Protein AF-A0A976HF95-F1 (afdb_monomer)

Sequence (86 aa):
MKNLAQIITELRDQRGITQEQLSVLSGINQAHISRIESGKNKPTMPTVFRLCKALEIDPIVLADILAEEFRTYIKHNFHSKISVNG

Mean predicted aligned error: 5.27 Å

Structure (mmCIF, N/CA/C/O backbone):
data_AF-A0A976HF95-F1
#
_entry.id   AF-A0A976HF95-F1
#
loop_
_atom_site.group_PDB
_atom_site.id
_atom_site.type_symbol
_atom_site.label_atom_id
_atom_site.label_alt_id
_atom_site.label_comp_id
_atom_site.label_asym_id
_atom_site.label_entity_id
_atom_site.label_seq_id
_atom_site.pdbx_PDB_ins_code
_atom_site.Cartn_x
_atom_site.Cartn_y
_atom_site.Cartn_z
_atom_site.occupancy
_atom_site.B_iso_or_equiv
_atom_site.auth_seq_id
_atom_site.auth_comp_id
_atom_site.auth_asym_id
_atom_site.auth_atom_id
_atom_site.pdbx_PDB_model_num
ATOM 1 N N . MET A 1 1 ? 10.606 10.931 -4.063 1.00 80.12 1 MET A N 1
ATOM 2 C CA . MET A 1 1 ? 10.155 9.755 -4.824 1.00 80.12 1 MET A CA 1
ATOM 3 C C . MET A 1 1 ? 9.080 9.085 -4.007 1.00 80.12 1 MET A C 1
ATOM 5 O O . MET A 1 1 ? 9.346 8.757 -2.852 1.00 80.12 1 MET A O 1
ATOM 9 N N . LYS A 1 2 ? 7.889 8.938 -4.578 1.00 85.31 2 LYS A N 1
ATOM 10 C CA . LYS A 1 2 ? 6.819 8.172 -3.951 1.00 85.31 2 LYS A CA 1
ATOM 11 C C . LYS A 1 2 ? 7.130 6.684 -4.049 1.00 85.31 2 LYS A C 1
ATOM 13 O O . LYS A 1 2 ? 7.590 6.202 -5.080 1.00 85.31 2 LYS A O 1
ATOM 18 N N . ASN A 1 3 ? 6.900 5.959 -2.965 1.00 91.69 3 ASN A N 1
ATOM 19 C CA . ASN A 1 3 ? 6.991 4.503 -2.953 1.00 91.69 3 ASN A CA 1
ATOM 20 C C . ASN A 1 3 ? 5.592 3.867 -3.045 1.00 91.69 3 ASN A C 1
ATOM 22 O O . ASN A 1 3 ? 4.572 4.550 -2.960 1.00 91.69 3 ASN A O 1
ATOM 26 N N . LEU A 1 4 ? 5.547 2.539 -3.186 1.00 95.00 4 LEU A N 1
ATOM 27 C CA . LEU A 1 4 ? 4.293 1.786 -3.293 1.00 95.00 4 LEU A CA 1
ATOM 28 C C . LEU A 1 4 ? 3.321 2.065 -2.133 1.00 95.00 4 LEU A C 1
ATOM 30 O O . LEU A 1 4 ? 2.122 2.158 -2.367 1.00 95.00 4 LEU A O 1
ATOM 34 N N . ALA A 1 5 ? 3.823 2.225 -0.905 1.00 97.12 5 ALA A N 1
ATOM 35 C CA . ALA A 1 5 ? 2.984 2.514 0.256 1.00 97.12 5 ALA A CA 1
ATOM 36 C C . ALA A 1 5 ? 2.264 3.859 0.104 1.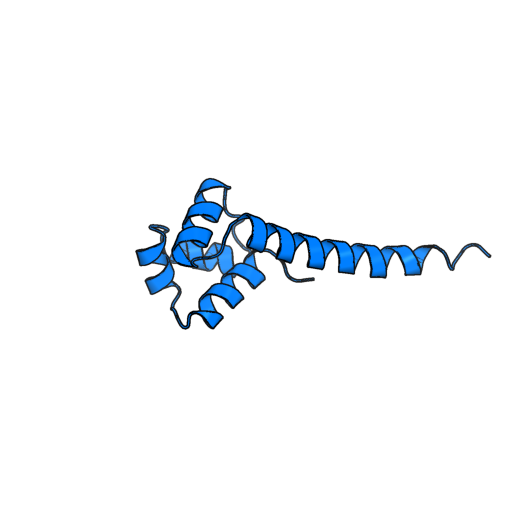00 97.12 5 ALA A C 1
ATOM 38 O O . ALA A 1 5 ? 1.053 3.928 0.274 1.00 97.12 5 ALA A O 1
ATOM 39 N N . GLN A 1 6 ? 2.995 4.904 -0.294 1.00 96.69 6 GLN A N 1
ATOM 40 C CA . GLN A 1 6 ? 2.431 6.236 -0.522 1.00 96.69 6 GLN A CA 1
ATOM 41 C C . GLN A 1 6 ? 1.409 6.235 -1.662 1.00 96.69 6 GLN A C 1
ATOM 43 O O . GLN A 1 6 ? 0.351 6.836 -1.521 1.00 96.69 6 GLN A O 1
ATOM 48 N N . ILE A 1 7 ? 1.687 5.514 -2.752 1.00 96.50 7 ILE A N 1
ATOM 49 C CA . ILE A 1 7 ? 0.761 5.409 -3.889 1.00 96.50 7 ILE A CA 1
ATOM 50 C C . ILE A 1 7 ? -0.533 4.692 -3.480 1.00 96.50 7 ILE A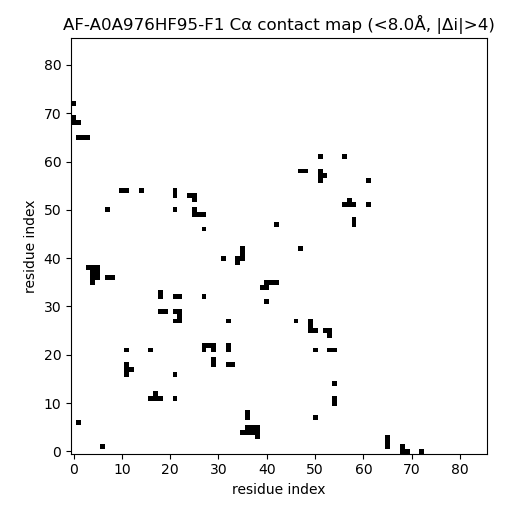 C 1
ATOM 52 O O . ILE A 1 7 ? -1.616 5.159 -3.813 1.00 96.50 7 ILE A O 1
ATOM 56 N N . ILE A 1 8 ? -0.447 3.592 -2.722 1.00 98.00 8 ILE A N 1
ATOM 57 C CA . ILE A 1 8 ? -1.635 2.883 -2.213 1.00 98.00 8 ILE A CA 1
ATOM 58 C C . ILE A 1 8 ? -2.472 3.803 -1.317 1.00 98.00 8 ILE A C 1
ATOM 60 O O . ILE A 1 8 ? -3.689 3.862 -1.489 1.00 98.00 8 ILE A O 1
ATOM 64 N N . THR A 1 9 ? -1.833 4.535 -0.400 1.00 98.38 9 THR A N 1
ATOM 65 C CA . THR A 1 9 ? -2.514 5.492 0.484 1.00 98.38 9 THR A CA 1
ATOM 66 C C . THR A 1 9 ? -3.232 6.575 -0.320 1.00 98.38 9 THR A C 1
ATOM 68 O O . THR A 1 9 ? -4.411 6.821 -0.088 1.00 98.38 9 THR A O 1
ATOM 71 N N . GLU A 1 10 ? -2.565 7.170 -1.311 1.00 97.69 10 GLU A N 1
ATOM 72 C CA . GLU A 1 10 ? -3.157 8.209 -2.161 1.00 97.69 10 GLU A CA 1
ATOM 73 C C . GLU A 1 10 ? -4.340 7.685 -2.981 1.00 97.69 10 GLU A C 1
ATOM 75 O O . GLU A 1 10 ? -5.375 8.341 -3.037 1.00 97.69 10 GLU A O 1
ATOM 80 N N . LEU A 1 11 ? -4.230 6.493 -3.575 1.00 97.75 11 LEU A N 1
ATOM 81 C CA . LEU A 1 11 ? -5.336 5.871 -4.312 1.00 97.75 11 LEU A CA 1
ATOM 82 C C . LEU A 1 11 ? -6.528 5.563 -3.396 1.00 97.75 11 LEU A C 1
ATOM 84 O O . LEU A 1 11 ? -7.682 5.723 -3.802 1.00 97.75 11 LEU A O 1
ATOM 88 N N . ARG A 1 12 ? -6.264 5.145 -2.151 1.00 98.62 12 ARG A N 1
ATOM 89 C CA . ARG A 1 12 ? -7.304 4.935 -1.137 1.00 98.62 12 ARG A CA 1
ATOM 90 C C . ARG A 1 12 ? -7.992 6.255 -0.777 1.00 98.62 12 ARG A C 1
ATOM 92 O O . ARG A 1 12 ? -9.221 6.310 -0.755 1.00 98.62 12 ARG A O 1
ATOM 99 N N . ASP A 1 13 ? -7.218 7.307 -0.525 1.00 98.50 13 ASP A N 1
ATOM 100 C CA . ASP A 1 13 ? -7.738 8.628 -0.160 1.00 98.50 13 ASP A CA 1
ATOM 101 C C . ASP A 1 13 ? -8.517 9.273 -1.319 1.00 98.50 13 ASP A C 1
ATOM 103 O O . ASP A 1 13 ? -9.584 9.840 -1.096 1.00 98.50 13 ASP A O 1
ATOM 107 N N . GLN A 1 14 ? -8.062 9.115 -2.567 1.00 97.75 14 GLN A N 1
ATOM 108 C CA . GLN A 1 14 ? -8.771 9.576 -3.771 1.00 97.75 14 GLN A CA 1
ATOM 109 C C . GLN A 1 14 ? -10.132 8.899 -3.956 1.00 97.75 14 GLN A C 1
ATOM 111 O O . GLN A 1 14 ? -11.065 9.514 -4.468 1.00 97.75 14 GLN A O 1
ATOM 116 N N . ARG A 1 15 ? -10.267 7.647 -3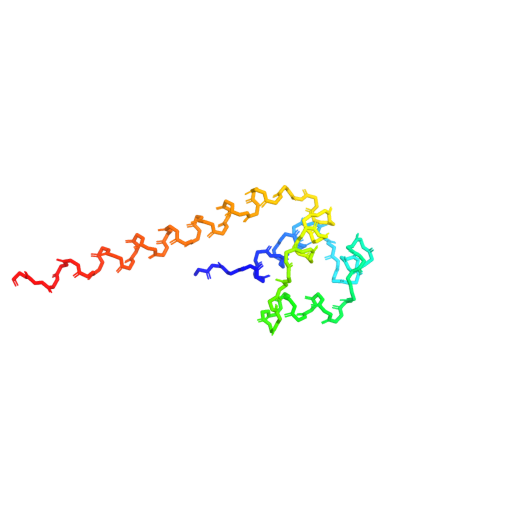.510 1.00 97.25 15 ARG A N 1
ATOM 117 C CA . ARG A 1 15 ? -11.556 6.947 -3.455 1.00 97.25 15 ARG A CA 1
ATOM 118 C C . ARG A 1 15 ? -12.438 7.357 -2.286 1.00 97.25 15 ARG A C 1
ATOM 120 O O . ARG A 1 15 ? -13.586 6.928 -2.230 1.00 97.25 15 ARG A O 1
ATOM 127 N N . GLY A 1 16 ? -11.911 8.126 -1.337 1.00 98.19 16 GLY A N 1
ATOM 128 C CA . GLY A 1 16 ? -12.639 8.533 -0.141 1.00 98.19 16 GLY A CA 1
ATOM 129 C C . GLY A 1 16 ? -12.991 7.371 0.790 1.00 98.19 16 GLY A C 1
ATOM 130 O O . GLY A 1 16 ? -13.982 7.466 1.511 1.00 98.19 16 GLY A O 1
ATOM 131 N N . ILE A 1 17 ? -12.217 6.276 0.777 1.00 98.56 17 ILE A N 1
ATOM 132 C CA . ILE A 1 17 ? -12.477 5.107 1.630 1.00 98.56 17 ILE A CA 1
ATOM 133 C C . ILE A 1 17 ? -11.488 5.009 2.796 1.00 98.56 17 ILE A C 1
ATOM 135 O O . ILE A 1 17 ? -10.315 5.363 2.682 1.00 98.56 17 ILE A O 1
ATOM 139 N N . THR A 1 18 ? -11.936 4.480 3.931 1.00 98.75 18 THR A N 1
ATOM 140 C CA . THR A 1 18 ? -11.090 4.222 5.105 1.00 98.75 18 THR A CA 1
ATOM 141 C C . THR A 1 18 ? -10.236 2.961 4.921 1.00 98.75 18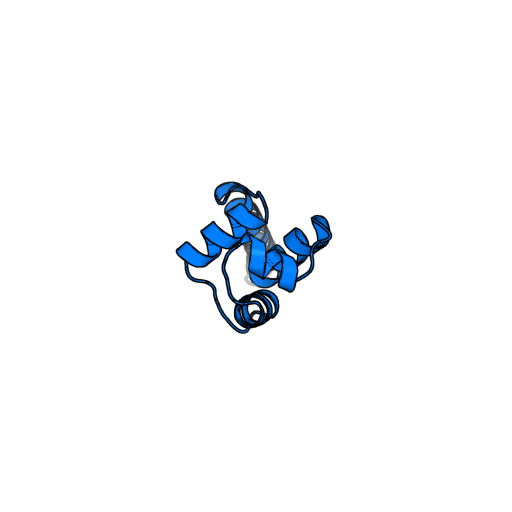 THR A C 1
ATOM 143 O O . THR A 1 18 ? -10.508 2.114 4.067 1.00 98.75 18 THR A O 1
ATOM 146 N N . GLN A 1 19 ? -9.210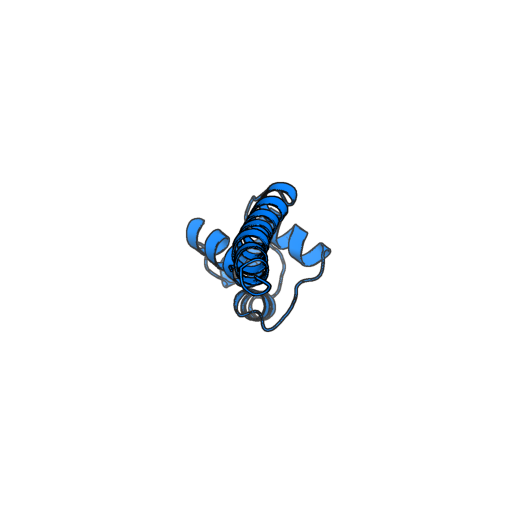 2.778 5.761 1.00 98.75 19 GLN A N 1
ATOM 147 C CA . GLN A 1 19 ? -8.437 1.525 5.797 1.00 98.75 19 GLN A CA 1
ATOM 148 C C . GLN A 1 19 ? -9.311 0.306 6.138 1.00 98.75 19 GLN A C 1
ATOM 150 O O . GLN A 1 19 ? -9.047 -0.799 5.667 1.00 98.75 19 GLN A O 1
ATOM 155 N N . GLU A 1 20 ? -10.356 0.495 6.947 1.00 98.75 20 GLU A N 1
ATOM 156 C CA . GLU A 1 20 ? -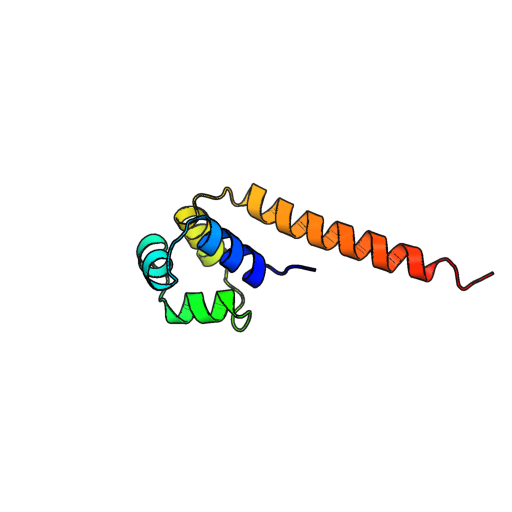11.328 -0.553 7.272 1.00 98.75 20 GLU A CA 1
ATOM 157 C C . GLU A 1 20 ? -12.182 -0.921 6.052 1.00 98.75 20 GLU A C 1
ATOM 159 O O . GLU A 1 20 ? -12.342 -2.098 5.738 1.00 98.75 20 GLU A O 1
ATOM 164 N N . GLN A 1 21 ? -12.653 0.066 5.292 1.00 98.81 21 GLN A N 1
ATOM 165 C CA . GLN A 1 21 ? -13.378 -0.191 4.046 1.00 98.81 21 GLN A CA 1
ATOM 166 C C . GLN A 1 21 ? -12.483 -0.883 3.010 1.00 98.81 21 GLN A C 1
ATOM 168 O O . GLN A 1 21 ? -12.898 -1.867 2.397 1.00 98.81 21 GLN A O 1
ATOM 173 N N . LEU A 1 22 ? -11.223 -0.454 2.871 1.00 98.75 22 LEU A N 1
ATOM 174 C CA . LEU A 1 22 ? -10.252 -1.138 2.014 1.00 98.75 22 LEU A CA 1
ATOM 175 C C . LEU A 1 22 ? -9.996 -2.582 2.481 1.00 98.75 22 LEU A C 1
ATOM 177 O O . LEU A 1 22 ? -9.855 -3.480 1.649 1.00 98.75 22 LEU A O 1
ATOM 181 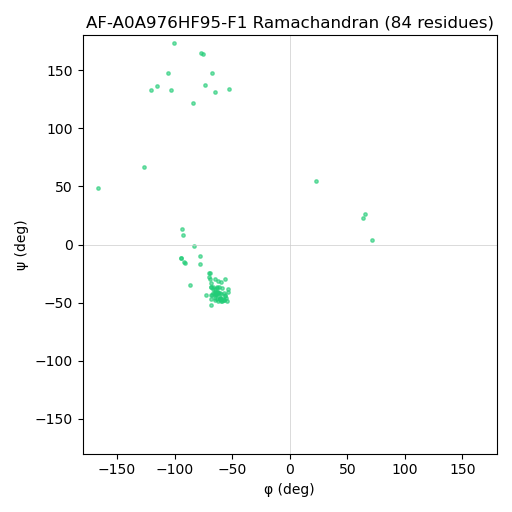N N . SER A 1 23 ? -9.983 -2.832 3.794 1.00 98.81 23 SER A N 1
ATOM 182 C CA . SER A 1 23 ? -9.871 -4.177 4.379 1.00 98.81 23 SER A CA 1
ATOM 183 C C . SER A 1 23 ? -11.011 -5.078 3.928 1.00 98.81 23 SER A C 1
ATOM 185 O O . SER A 1 23 ? -10.768 -6.190 3.458 1.00 98.81 23 SER A O 1
ATOM 187 N N . VAL A 1 24 ? -12.247 -4.586 4.016 1.00 98.69 24 VAL A N 1
ATOM 188 C CA . VAL A 1 24 ? -13.438 -5.323 3.578 1.00 98.69 24 VAL A CA 1
ATOM 189 C C . VAL A 1 24 ? -13.385 -5.609 2.074 1.00 98.69 24 VAL A C 1
ATOM 191 O O . VAL A 1 24 ? -13.545 -6.756 1.666 1.00 98.69 24 VAL A O 1
ATOM 194 N N . LEU A 1 25 ? -13.095 -4.597 1.252 1.00 98.69 25 LEU A N 1
ATOM 195 C CA . LEU A 1 25 ? -13.087 -4.722 -0.212 1.00 98.69 25 LEU A CA 1
ATOM 196 C C . LEU A 1 25 ? -11.977 -5.645 -0.736 1.00 98.69 25 LEU A C 1
ATOM 198 O O . LEU A 1 25 ? -12.170 -6.364 -1.717 1.00 98.69 25 LEU A O 1
ATOM 202 N N . SER A 1 26 ? -10.805 -5.629 -0.097 1.00 98.44 26 SER A N 1
ATOM 203 C CA . SER A 1 26 ? -9.639 -6.414 -0.529 1.00 98.44 26 SER A CA 1
ATOM 204 C C . SER A 1 26 ? -9.543 -7.797 0.123 1.00 98.44 26 SER A C 1
ATOM 206 O O . SER A 1 26 ? -8.752 -8.636 -0.323 1.00 98.44 26 SER A O 1
ATOM 208 N N . GLY A 1 27 ? -10.301 -8.043 1.197 1.00 98.56 27 GLY A N 1
ATOM 209 C CA . GLY A 1 27 ? -10.150 -9.232 2.037 1.00 98.56 27 GLY A CA 1
ATOM 210 C C . GLY A 1 27 ? -8.790 -9.303 2.746 1.00 98.56 27 GLY A C 1
ATOM 211 O O . GLY A 1 27 ? -8.317 -10.392 3.080 1.00 98.56 27 GLY A O 1
ATOM 212 N N . ILE A 1 28 ? -8.112 -8.166 2.925 1.00 98.56 28 ILE A N 1
ATOM 213 C CA . ILE A 1 28 ? -6.838 -8.055 3.642 1.00 98.56 28 ILE A CA 1
ATOM 214 C C . ILE A 1 28 ? -7.127 -7.461 5.011 1.00 98.56 28 ILE A C 1
ATOM 216 O O . ILE A 1 28 ? -7.787 -6.442 5.102 1.00 98.56 28 ILE A O 1
ATOM 220 N N . ASN A 1 29 ? -6.582 -8.051 6.074 1.00 98.38 29 ASN A N 1
ATOM 221 C CA . ASN A 1 29 ? -6.734 -7.520 7.428 1.00 98.38 29 ASN A CA 1
ATOM 222 C C . ASN A 1 29 ? -6.333 -6.027 7.522 1.00 98.38 29 ASN A C 1
ATOM 224 O O . ASN A 1 29 ? -5.257 -5.643 7.058 1.00 98.38 29 ASN A O 1
ATOM 228 N N . GLN A 1 30 ? -7.154 -5.208 8.187 1.00 98.44 30 GLN A N 1
ATOM 229 C CA . GLN A 1 30 ? -6.934 -3.764 8.349 1.00 98.44 30 GLN A CA 1
ATOM 230 C C . GLN A 1 30 ? -5.553 -3.416 8.934 1.00 98.44 30 GLN A C 1
ATOM 232 O O . GLN A 1 30 ? -4.881 -2.524 8.417 1.00 98.44 30 GLN A O 1
ATOM 237 N N . ALA A 1 31 ? -5.058 -4.158 9.931 1.00 98.44 31 ALA A N 1
ATOM 238 C CA . ALA A 1 31 ? -3.730 -3.918 10.502 1.00 98.44 31 ALA A CA 1
ATOM 239 C C . ALA A 1 31 ? -2.605 -4.284 9.518 1.00 98.44 31 ALA A C 1
ATOM 241 O O . ALA A 1 31 ? -1.491 -3.759 9.599 1.00 98.44 31 ALA A O 1
ATOM 242 N N . HIS A 1 32 ? -2.866 -5.187 8.569 1.00 98.50 32 HIS A N 1
ATOM 243 C CA . HIS A 1 32 ? -1.950 -5.441 7.462 1.00 98.50 32 HIS A CA 1
ATOM 244 C C . HIS A 1 32 ? -1.963 -4.283 6.455 1.00 98.50 32 HIS A C 1
ATOM 246 O O . HIS A 1 32 ? -0.885 -3.825 6.086 1.00 98.50 32 HIS A O 1
ATOM 252 N N . ILE A 1 33 ? -3.134 -3.749 6.091 1.00 98.62 33 ILE A N 1
ATOM 253 C CA . ILE A 1 33 ? -3.247 -2.537 5.257 1.00 98.62 33 ILE A CA 1
ATOM 254 C C . ILE A 1 33 ? -2.514 -1.362 5.902 1.00 98.62 33 ILE A C 1
ATOM 256 O O . ILE A 1 33 ? -1.673 -0.750 5.257 1.00 98.62 33 ILE A O 1
ATOM 260 N N . SER A 1 34 ? -2.733 -1.110 7.192 1.00 98.62 34 SER A N 1
ATOM 261 C CA . SER A 1 34 ? -2.041 -0.048 7.930 1.00 98.62 34 SER A CA 1
ATOM 262 C C . SER A 1 34 ? -0.511 -0.201 7.878 1.00 98.62 34 SER A C 1
ATOM 264 O O . SER A 1 34 ? 0.224 0.765 7.651 1.00 98.62 34 SER A O 1
ATOM 266 N N . ARG A 1 35 ? 0.010 -1.431 8.013 1.00 98.56 35 ARG A N 1
ATOM 267 C CA . ARG A 1 35 ? 1.450 -1.709 7.856 1.00 98.56 35 ARG A CA 1
ATOM 268 C C . ARG A 1 35 ? 1.947 -1.532 6.420 1.00 98.56 35 ARG A C 1
ATOM 270 O O . ARG A 1 35 ? 3.095 -1.133 6.248 1.00 98.56 35 ARG A O 1
ATOM 277 N N . ILE A 1 36 ? 1.119 -1.820 5.418 1.00 98.50 36 ILE A N 1
ATOM 278 C CA . ILE A 1 36 ? 1.443 -1.581 4.005 1.00 98.50 36 ILE A CA 1
ATOM 279 C C . ILE A 1 36 ? 1.508 -0.077 3.734 1.00 98.50 36 ILE A C 1
ATOM 281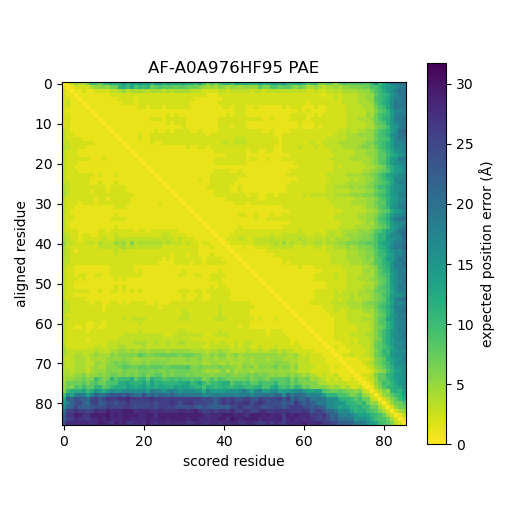 O O . ILE A 1 36 ? 2.534 0.392 3.260 1.00 98.50 36 ILE A O 1
ATOM 285 N N . GLU A 1 37 ? 0.476 0.684 4.103 1.00 98.25 37 GLU A N 1
ATOM 286 C CA . GLU A 1 37 ? 0.379 2.136 3.876 1.00 98.25 37 GLU A CA 1
ATOM 287 C C . GLU A 1 37 ? 1.440 2.939 4.643 1.00 98.25 37 GLU A C 1
ATOM 289 O O . GLU A 1 37 ? 1.910 3.971 4.170 1.00 98.25 37 GLU A O 1
ATOM 294 N N . SER A 1 38 ? 1.887 2.441 5.800 1.00 97.75 38 SER A N 1
ATOM 295 C CA . SER A 1 38 ? 3.016 3.022 6.548 1.00 97.75 38 SER A CA 1
ATOM 296 C C . SER A 1 38 ? 4.396 2.568 6.055 1.00 97.75 38 SER A C 1
ATOM 298 O O . SER A 1 38 ? 5.411 2.973 6.621 1.00 97.75 38 SER A O 1
ATOM 300 N N . GLY A 1 39 ? 4.465 1.696 5.044 1.00 96.50 39 GLY A N 1
ATOM 301 C CA . GLY A 1 39 ? 5.715 1.152 4.505 1.00 96.50 39 GLY A CA 1
ATOM 302 C C . GLY A 1 39 ? 6.430 0.144 5.413 1.00 96.50 39 GLY A C 1
ATOM 303 O O . GLY A 1 39 ? 7.507 -0.335 5.061 1.00 96.50 39 GLY A O 1
ATOM 304 N N . LYS A 1 40 ? 5.840 -0.215 6.561 1.00 96.56 40 LYS A N 1
ATOM 305 C CA . LYS A 1 40 ? 6.388 -1.201 7.509 1.00 96.56 40 LYS A CA 1
ATOM 306 C C . LYS A 1 40 ? 6.356 -2.625 6.958 1.00 96.56 40 LYS A C 1
ATOM 308 O O . LYS A 1 40 ? 7.214 -3.428 7.308 1.00 96.56 40 LYS A O 1
ATOM 313 N N . ASN A 1 41 ? 5.389 -2.930 6.096 1.00 96.81 41 ASN A N 1
ATOM 314 C CA . ASN A 1 41 ? 5.296 -4.203 5.390 1.00 96.81 41 ASN A CA 1
ATOM 315 C C . ASN A 1 41 ? 5.323 -3.982 3.879 1.00 96.81 41 ASN A C 1
ATOM 317 O O . ASN A 1 41 ? 4.553 -3.188 3.344 1.00 96.81 41 ASN A O 1
ATOM 321 N N . LYS A 1 42 ? 6.141 -4.771 3.177 1.00 94.81 42 LYS A N 1
ATOM 322 C CA . LYS A 1 42 ? 6.062 -4.883 1.718 1.00 94.81 42 LYS A CA 1
ATOM 323 C C . LYS A 1 42 ? 4.991 -5.920 1.351 1.00 94.81 42 LYS A C 1
ATOM 325 O O . LYS A 1 42 ? 5.108 -7.063 1.797 1.00 94.81 42 LYS A O 1
ATOM 330 N N . PRO A 1 43 ? 3.953 -5.562 0.574 1.00 96.62 43 PRO A N 1
ATOM 331 C CA . PRO A 1 43 ? 2.948 -6.526 0.142 1.00 96.62 43 PRO A CA 1
ATOM 332 C C . PRO A 1 43 ? 3.553 -7.545 -0.835 1.00 96.62 43 PRO A C 1
ATOM 334 O O . PRO A 1 43 ? 4.440 -7.225 -1.623 1.00 96.62 43 PRO A O 1
ATOM 337 N N . THR A 1 44 ? 3.048 -8.778 -0.804 1.00 97.81 44 THR A N 1
ATOM 338 C CA . THR A 1 44 ? 3.330 -9.784 -1.840 1.00 97.81 44 THR A CA 1
ATOM 339 C C . THR A 1 44 ? 2.539 -9.473 -3.113 1.00 97.81 44 THR A C 1
ATOM 341 O O . THR A 1 44 ? 1.551 -8.740 -3.065 1.00 97.81 44 THR A O 1
ATOM 344 N N . MET A 1 45 ? 2.904 -10.075 -4.249 1.00 97.38 45 MET A N 1
ATOM 345 C CA . MET A 1 45 ? 2.166 -9.868 -5.506 1.00 97.38 45 MET A CA 1
ATOM 346 C C . MET A 1 45 ? 0.664 -10.202 -5.413 1.00 97.38 45 MET A C 1
ATOM 348 O O . MET A 1 45 ? -0.142 -9.383 -5.850 1.00 97.38 45 MET A O 1
ATOM 352 N N . PRO A 1 46 ? 0.230 -11.314 -4.780 1.00 98.31 46 PRO A N 1
ATOM 353 C CA . PRO A 1 46 ? -1.197 -11.554 -4.558 1.00 98.31 46 PRO A CA 1
ATOM 354 C C . PRO A 1 46 ? -1.888 -10.450 -3.747 1.00 98.31 46 PRO A C 1
ATOM 356 O O . PRO A 1 46 ? -3.030 -10.102 -4.033 1.00 98.31 46 PRO A O 1
ATOM 359 N N . THR A 1 47 ? -1.207 -9.886 -2.746 1.00 98.31 47 THR A N 1
ATOM 360 C CA . THR A 1 47 ? -1.724 -8.761 -1.954 1.00 98.31 47 THR A CA 1
ATOM 361 C C . THR A 1 47 ? -1.845 -7.503 -2.809 1.00 98.31 47 THR A C 1
ATOM 363 O O . THR A 1 47 ? -2.868 -6.831 -2.734 1.00 98.31 47 THR A O 1
ATOM 366 N N . VAL A 1 48 ? -0.859 -7.221 -3.668 1.00 98.31 48 VAL A N 1
ATOM 367 C CA . VAL A 1 48 ? -0.927 -6.111 -4.630 1.00 98.31 48 VAL A CA 1
ATOM 368 C C . VAL A 1 48 ? -2.149 -6.260 -5.534 1.00 98.31 48 VAL A C 1
ATOM 370 O O . VAL A 1 48 ? -2.932 -5.326 -5.624 1.00 98.31 48 VAL A O 1
ATOM 373 N N . PHE A 1 49 ? -2.399 -7.436 -6.117 1.00 98.50 49 PHE A N 1
ATOM 374 C CA . PHE A 1 49 ? -3.571 -7.627 -6.981 1.00 98.50 49 PHE A CA 1
ATOM 375 C C . PHE A 1 49 ? -4.909 -7.461 -6.250 1.00 98.50 49 PHE A C 1
ATOM 377 O O . PHE A 1 49 ? -5.848 -6.899 -6.812 1.00 98.50 49 PHE A O 1
ATOM 384 N N . ARG A 1 50 ? -5.008 -7.902 -4.989 1.00 98.62 50 ARG A N 1
ATOM 385 C CA . ARG A 1 50 ? -6.208 -7.660 -4.168 1.00 98.62 50 ARG A CA 1
ATOM 386 C C . ARG A 1 50 ? -6.419 -6.175 -3.890 1.00 98.62 50 ARG A C 1
ATOM 388 O O . ARG A 1 50 ? -7.553 -5.710 -3.955 1.00 98.62 50 ARG A O 1
ATOM 395 N N . LEU A 1 51 ? -5.342 -5.442 -3.606 1.00 98.62 51 LEU A N 1
ATOM 396 C CA . LEU A 1 51 ? -5.392 -3.993 -3.425 1.00 98.62 51 LEU A CA 1
ATOM 397 C C . LEU A 1 51 ? -5.785 -3.295 -4.726 1.00 98.62 51 LEU A C 1
ATOM 399 O O . LEU A 1 51 ? -6.697 -2.483 -4.693 1.00 98.62 51 LEU A O 1
ATOM 403 N N . CYS A 1 52 ? -5.192 -3.661 -5.866 1.00 98.50 52 CYS A N 1
ATOM 404 C CA . CYS A 1 52 ? -5.562 -3.124 -7.175 1.00 98.50 52 CYS A CA 1
ATOM 405 C C . CYS A 1 52 ? -7.050 -3.322 -7.473 1.00 98.50 52 CYS A C 1
ATOM 407 O O . CYS A 1 52 ? -7.731 -2.382 -7.866 1.00 98.50 52 CYS A O 1
ATOM 409 N N . LYS A 1 53 ? -7.580 -4.525 -7.214 1.00 98.44 53 LYS A N 1
ATOM 410 C CA . LYS A 1 53 ? -9.007 -4.816 -7.379 1.00 98.44 53 LYS A CA 1
ATOM 411 C C . LYS A 1 53 ? -9.882 -3.938 -6.478 1.00 98.44 53 LYS A C 1
ATOM 413 O O . LYS A 1 53 ? -10.866 -3.385 -6.952 1.00 98.44 53 LYS A O 1
ATOM 418 N N . ALA A 1 54 ? -9.540 -3.808 -5.196 1.00 98.44 54 ALA A N 1
ATOM 419 C CA . ALA A 1 54 ? -10.304 -2.999 -4.240 1.00 98.44 54 ALA A CA 1
ATOM 420 C C . ALA A 1 54 ? -10.189 -1.485 -4.496 1.00 98.44 54 ALA A C 1
ATOM 422 O O . ALA A 1 54 ? -11.103 -0.723 -4.188 1.00 98.44 54 ALA A O 1
ATOM 423 N N . LEU A 1 55 ? -9.070 -1.057 -5.077 1.00 98.38 55 LEU A N 1
ATOM 424 C CA . LEU A 1 55 ? -8.794 0.311 -5.502 1.00 98.38 55 LEU A CA 1
ATOM 425 C C . LEU A 1 55 ? -9.150 0.548 -6.982 1.00 98.38 55 LEU A C 1
ATOM 427 O O . LEU A 1 55 ? -8.753 1.579 -7.519 1.00 98.38 55 LEU A O 1
ATOM 431 N N . GLU A 1 56 ? -9.900 -0.375 -7.610 1.00 97.81 56 GLU A N 1
ATOM 432 C CA . GLU A 1 56 ? -10.217 -0.472 -9.052 1.00 97.81 56 GLU A CA 1
ATOM 433 C C . GLU A 1 56 ? -9.204 0.258 -9.943 1.00 97.81 56 GLU A C 1
ATOM 435 O O . GLU A 1 56 ? -9.531 1.129 -10.748 1.00 97.81 56 GLU A O 1
ATOM 440 N N . ILE A 1 57 ? -7.941 -0.107 -9.758 1.00 97.94 57 ILE A N 1
ATOM 441 C CA . ILE A 1 57 ? -6.830 0.348 -10.576 1.00 97.94 57 ILE A CA 1
ATOM 442 C C . ILE A 1 57 ? -6.267 -0.863 -11.300 1.00 97.94 57 ILE A C 1
ATOM 444 O O . ILE A 1 57 ? -6.087 -1.934 -10.713 1.00 97.94 57 ILE A O 1
ATOM 448 N N . ASP A 1 58 ? -5.978 -0.698 -12.585 1.00 98.06 58 ASP A N 1
ATOM 449 C CA . ASP A 1 58 ? -5.283 -1.732 -13.334 1.00 98.06 58 ASP A CA 1
ATOM 450 C C . ASP A 1 58 ? -3.852 -1.907 -12.769 1.00 98.06 58 ASP A C 1
ATOM 452 O O . ASP A 1 58 ? -3.142 -0.915 -12.568 1.00 98.06 58 ASP A O 1
ATOM 456 N N . PRO A 1 59 ? -3.390 -3.139 -12.485 1.00 97.06 59 PRO A N 1
ATOM 457 C CA . PRO A 1 59 ? -2.033 -3.375 -11.993 1.00 97.06 59 PRO A CA 1
ATOM 458 C C . PRO A 1 59 ? -0.920 -2.823 -12.895 1.00 97.06 59 PRO A C 1
ATOM 460 O O . PRO A 1 59 ? 0.135 -2.452 -12.381 1.00 97.06 59 PRO A O 1
ATOM 463 N N . ILE A 1 60 ? -1.141 -2.754 -14.210 1.00 97.69 60 ILE A N 1
ATOM 464 C CA . ILE A 1 60 ? -0.214 -2.147 -15.171 1.00 97.69 60 ILE A CA 1
ATOM 465 C C . ILE A 1 60 ? -0.144 -0.638 -14.952 1.00 97.69 60 ILE A C 1
ATOM 467 O O . ILE A 1 60 ? 0.951 -0.094 -14.857 1.00 97.69 60 ILE A O 1
ATOM 471 N N . VAL A 1 61 ? -1.284 0.025 -14.740 1.00 97.38 61 VAL A N 1
ATOM 472 C CA . VAL A 1 61 ? -1.312 1.462 -14.421 1.00 97.38 61 VAL A CA 1
ATOM 473 C C . VAL A 1 61 ? -0.583 1.741 -13.103 1.00 97.38 61 VAL A C 1
ATOM 475 O O . VAL A 1 61 ? 0.208 2.679 -13.021 1.00 97.38 61 VAL A O 1
ATOM 478 N N . LEU A 1 62 ? -0.772 0.906 -12.074 1.00 96.31 62 LEU A N 1
ATOM 479 C CA . LEU A 1 62 ? -0.007 1.024 -10.825 1.00 96.31 62 LEU A CA 1
ATOM 480 C C . LEU A 1 62 ? 1.508 0.885 -11.064 1.00 96.31 62 LEU A C 1
ATOM 482 O O . LEU A 1 62 ? 2.303 1.629 -10.480 1.00 96.31 62 LEU A O 1
ATOM 486 N N . ALA A 1 63 ? 1.915 -0.064 -11.909 1.00 95.25 63 ALA A N 1
ATOM 487 C CA . ALA A 1 63 ? 3.314 -0.262 -12.269 1.00 95.25 63 ALA A CA 1
ATOM 488 C C . ALA A 1 63 ? 3.887 0.937 -13.042 1.00 95.25 63 ALA A C 1
ATOM 490 O O . ALA A 1 63 ? 5.023 1.335 -12.781 1.00 95.25 63 ALA A O 1
ATOM 491 N N . ASP A 1 64 ? 3.102 1.552 -13.926 1.00 96.00 64 ASP A N 1
ATOM 492 C CA . ASP A 1 64 ? 3.509 2.743 -14.672 1.00 96.00 64 ASP A CA 1
ATOM 493 C C . ASP A 1 64 ? 3.753 3.939 -13.747 1.00 96.00 64 ASP A C 1
ATOM 495 O O . ASP A 1 64 ? 4.780 4.609 -13.880 1.00 96.00 64 ASP A O 1
ATOM 499 N N . ILE A 1 65 ? 2.886 4.158 -12.749 1.00 94.06 65 ILE A N 1
ATOM 500 C CA . ILE A 1 65 ? 3.076 5.208 -11.731 1.00 94.06 65 ILE A CA 1
ATOM 501 C C . ILE A 1 65 ? 4.408 5.002 -10.993 1.00 94.06 65 ILE A C 1
ATOM 503 O O . ILE A 1 65 ? 5.200 5.934 -10.841 1.00 94.06 65 ILE A O 1
ATOM 507 N N . LEU A 1 66 ? 4.692 3.768 -10.565 1.00 92.50 66 LEU A N 1
ATOM 508 C CA . LEU A 1 66 ? 5.961 3.425 -9.913 1.00 92.50 66 LEU A CA 1
ATOM 509 C C . LEU A 1 66 ? 7.168 3.643 -10.835 1.00 92.50 66 LEU A C 1
ATOM 511 O O . LEU A 1 66 ? 8.219 4.117 -10.395 1.00 92.50 66 LEU A O 1
ATOM 515 N N . ALA A 1 67 ? 7.034 3.285 -12.111 1.00 92.81 67 ALA A N 1
ATOM 516 C CA . ALA A 1 67 ? 8.104 3.414 -13.086 1.00 92.81 67 ALA A CA 1
ATOM 517 C C . ALA A 1 67 ? 8.421 4.885 -13.400 1.00 92.81 67 ALA A C 1
ATOM 519 O O . ALA A 1 67 ? 9.596 5.221 -13.558 1.00 92.81 67 ALA A O 1
ATOM 520 N N . GLU A 1 68 ? 7.421 5.769 -13.442 1.00 90.81 68 GLU A N 1
ATOM 521 C CA . GLU A 1 68 ? 7.631 7.212 -13.621 1.00 90.81 68 GLU A CA 1
ATOM 522 C C . GLU A 1 68 ? 8.390 7.851 -12.452 1.00 90.81 68 GLU A C 1
ATOM 524 O O . GLU A 1 68 ? 9.325 8.633 -12.660 1.00 90.81 68 GLU A O 1
ATOM 529 N N . GLU A 1 69 ? 8.067 7.467 -11.217 1.00 85.44 69 GLU A N 1
ATOM 530 C CA . GLU A 1 69 ? 8.799 7.906 -10.021 1.00 85.44 69 GLU A CA 1
ATOM 531 C C . GLU A 1 69 ? 10.275 7.475 -10.077 1.00 85.44 69 GLU A C 1
ATOM 533 O O . GLU A 1 69 ? 11.187 8.259 -9.783 1.00 85.44 69 GLU A O 1
ATOM 538 N N . PHE A 1 70 ? 10.530 6.245 -10.534 1.00 88.38 70 PHE A N 1
ATOM 539 C CA . PHE A 1 70 ? 11.884 5.731 -10.720 1.00 88.38 70 PHE A CA 1
ATOM 540 C C . PHE A 1 70 ? 12.630 6.446 -11.854 1.00 88.38 70 PHE A C 1
ATOM 542 O O . PHE A 1 70 ? 13.761 6.895 -11.659 1.00 88.38 70 PHE A O 1
ATOM 549 N N . ARG A 1 71 ? 12.000 6.621 -13.025 1.00 89.81 71 ARG A N 1
ATOM 550 C CA . ARG A 1 71 ? 12.568 7.371 -14.161 1.00 89.81 71 ARG A CA 1
ATOM 551 C C . ARG A 1 71 ? 12.945 8.789 -13.752 1.00 89.81 71 ARG A C 1
ATOM 553 O O . ARG A 1 71 ? 14.036 9.253 -14.087 1.00 89.81 71 ARG A O 1
ATOM 560 N N . THR A 1 72 ? 12.072 9.457 -13.006 1.00 85.38 72 THR A N 1
ATOM 561 C CA . THR A 1 72 ? 12.308 10.807 -12.492 1.00 85.38 72 THR A CA 1
ATOM 562 C C . THR A 1 72 ? 13.544 10.837 -11.604 1.00 85.38 72 THR A C 1
ATOM 564 O O . THR A 1 72 ? 14.434 11.659 -11.819 1.00 85.38 72 THR A O 1
ATOM 567 N N . TYR A 1 73 ? 13.665 9.908 -10.659 1.00 86.31 73 TYR A N 1
ATOM 568 C CA . TYR A 1 73 ? 14.852 9.812 -9.812 1.00 86.31 73 TYR A CA 1
ATOM 569 C C . TYR A 1 73 ? 16.132 9.551 -10.598 1.00 86.31 73 TYR A C 1
ATOM 571 O O . TYR A 1 73 ? 17.127 10.236 -10.364 1.00 86.31 73 TYR A O 1
ATOM 579 N N . ILE A 1 74 ? 16.110 8.611 -11.545 1.00 88.44 74 ILE A N 1
ATOM 580 C CA . ILE A 1 74 ? 17.282 8.306 -12.368 1.00 88.44 74 ILE A CA 1
ATOM 581 C C . ILE A 1 74 ? 17.708 9.541 -13.161 1.00 88.44 74 ILE A C 1
ATOM 583 O O . ILE A 1 74 ? 18.877 9.909 -13.092 1.00 88.44 74 ILE A O 1
ATOM 587 N N . LYS A 1 75 ? 16.782 10.248 -13.824 1.00 87.12 75 LYS A N 1
ATOM 588 C CA . LYS A 1 75 ? 17.094 11.486 -14.561 1.00 87.12 75 LYS A CA 1
ATOM 589 C C . LYS A 1 75 ? 17.792 12.525 -13.673 1.00 87.12 75 LYS A C 1
ATOM 591 O O . LYS A 1 75 ? 18.845 13.028 -14.064 1.00 87.12 75 LYS A O 1
ATOM 596 N N . HIS 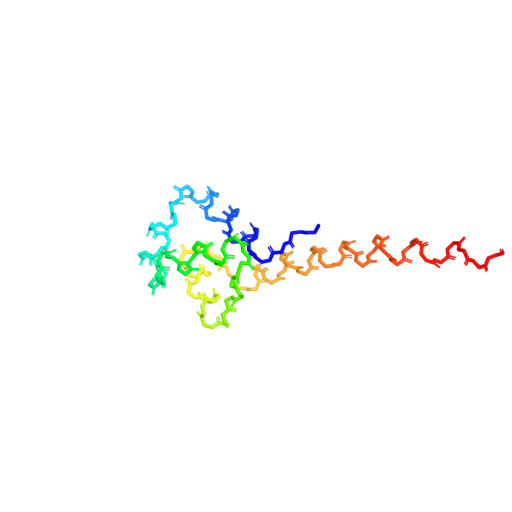A 1 76 ? 17.259 12.785 -12.476 1.00 81.81 76 HIS A N 1
ATOM 597 C CA . HIS A 1 76 ? 17.810 13.777 -11.544 1.00 81.81 76 HIS A CA 1
ATOM 598 C C . HIS A 1 76 ? 19.173 13.373 -10.958 1.00 81.81 76 HIS A C 1
ATOM 600 O O . HIS A 1 76 ? 20.039 14.223 -10.776 1.00 81.81 76 HIS A O 1
ATOM 606 N N . ASN A 1 77 ? 19.384 12.085 -10.674 1.00 80.88 77 ASN A N 1
ATOM 607 C CA . ASN A 1 77 ? 20.603 11.604 -10.012 1.00 80.88 77 ASN A CA 1
ATOM 608 C C . ASN A 1 77 ? 21.720 11.204 -10.990 1.00 80.88 77 ASN A C 1
ATOM 610 O O . ASN A 1 77 ? 22.870 11.082 -10.573 1.00 80.88 77 ASN A O 1
ATOM 614 N N . PHE A 1 78 ? 21.413 11.003 -12.276 1.00 76.06 78 PHE A N 1
ATOM 615 C CA . PHE A 1 78 ? 22.429 10.776 -13.309 1.00 76.06 78 PHE A CA 1
ATOM 616 C C . PHE A 1 78 ? 22.976 12.078 -13.907 1.00 76.06 78 PHE A C 1
ATOM 618 O O . PHE A 1 78 ? 24.171 12.139 -14.183 1.00 76.06 78 PHE A O 1
ATOM 625 N N . HIS A 1 79 ? 22.166 13.135 -14.058 1.00 59.28 79 HIS A N 1
ATOM 626 C CA . HIS A 1 79 ? 22.660 14.415 -14.596 1.00 59.28 79 HIS A CA 1
ATOM 627 C C . HIS A 1 79 ? 23.605 15.147 -13.625 1.00 59.28 79 HIS A C 1
ATOM 629 O O . HIS A 1 79 ? 24.473 15.890 -14.070 1.00 59.28 79 HIS A O 1
ATOM 635 N N . SER A 1 80 ? 23.517 14.896 -12.314 1.00 56.12 80 SER A N 1
ATOM 636 C CA . SER A 1 80 ? 24.401 15.517 -11.315 1.00 56.12 80 SER A CA 1
ATOM 637 C C . SER A 1 80 ? 25.808 14.906 -11.234 1.00 56.12 80 SER A C 1
ATOM 639 O O . SER A 1 80 ? 26.707 15.539 -10.686 1.00 56.12 80 SER A O 1
ATOM 641 N N . LYS A 1 81 ? 26.035 13.700 -11.777 1.00 56.84 81 LYS A N 1
ATOM 642 C CA . LYS A 1 81 ? 27.332 12.998 -11.683 1.00 56.84 81 LYS A CA 1
ATOM 643 C C . LYS A 1 81 ? 28.273 13.211 -12.873 1.00 56.84 81 LYS A C 1
ATOM 645 O O . LYS A 1 81 ? 29.438 12.847 -12.771 1.00 56.84 81 LYS A O 1
ATOM 650 N N . ILE A 1 82 ? 27.804 13.795 -13.978 1.00 56.50 82 ILE A N 1
ATOM 651 C CA . ILE A 1 82 ? 28.607 13.966 -15.206 1.00 56.50 82 ILE A CA 1
ATOM 652 C C . ILE A 1 82 ? 29.303 15.347 -15.261 1.00 56.50 82 ILE A C 1
ATOM 654 O O . ILE A 1 82 ? 30.229 15.534 -16.039 1.00 56.50 82 ILE A O 1
ATOM 658 N N . SER A 1 83 ? 28.953 16.296 -14.381 1.00 54.84 83 SER A N 1
ATOM 659 C CA . SER A 1 83 ? 29.568 17.642 -14.337 1.00 54.84 83 SER A CA 1
ATOM 660 C C . SER A 1 83 ? 30.769 17.799 -13.389 1.00 54.84 83 SER A C 1
ATOM 662 O O . SER A 1 83 ? 31.244 18.912 -13.201 1.00 54.84 83 SER A O 1
ATOM 664 N N . VAL A 1 84 ? 31.288 16.721 -12.799 1.00 52.97 84 VAL A N 1
ATOM 665 C CA . VAL A 1 84 ? 32.497 16.744 -11.950 1.00 52.97 84 VAL A CA 1
ATOM 666 C C . VAL A 1 84 ? 33.498 15.717 -12.460 1.00 52.97 84 VAL A C 1
ATOM 668 O O . VAL A 1 84 ? 33.696 14.691 -11.831 1.00 52.97 84 VAL A O 1
ATOM 671 N N . ASN A 1 85 ? 34.037 15.957 -13.654 1.00 41.69 85 ASN A N 1
ATOM 672 C CA . ASN A 1 85 ? 35.276 15.370 -14.191 1.00 41.69 85 ASN A CA 1
ATOM 673 C C . ASN A 1 85 ? 35.697 16.173 -15.441 1.00 41.69 85 ASN A C 1
ATOM 675 O O . ASN A 1 85 ? 35.917 15.610 -16.512 1.00 41.69 85 ASN A O 1
ATOM 679 N N . GLY A 1 86 ? 35.706 17.502 -15.309 1.00 42.28 86 GLY A N 1
ATOM 680 C CA . GLY A 1 86 ? 36.286 18.436 -16.275 1.00 42.28 86 GLY A CA 1
ATOM 681 C C . GLY A 1 86 ? 37.477 19.132 -15.647 1.00 42.28 86 GLY A C 1
ATOM 682 O O . GLY A 1 86 ? 37.375 19.428 -14.435 1.00 42.28 86 GLY A O 1
#

Solvent-accessible surface area (backbone atoms only — not comparable to full-atom values): 4909 Å² total; per-residue (Å²): 122,74,50,73,23,54,51,53,44,50,53,36,54,76,67,73,49,51,64,62,55,49,16,67,63,35,73,43,59,42,72,55,50,54,30,26,48,69,58,77,38,84,75,53,72,72,53,47,54,30,46,24,60,53,59,75,41,57,66,65,59,56,49,50,56,53,46,51,38,49,51,52,49,50,57,61,63,54,65,68,63,72,78,77,81,126

Nearest PDB structures (foldseek):
  4ia8-assembly1_B  TM=9.395E-01  e=1.245E-04  Enterobacter sp. RFL1396
  3g5g-assembly5_I  TM=9.181E-01  e=1.112E-04  Enterobacter sp. RFL1396
  4i6u-assembly1_A  TM=9.371E-01  e=2.067E-04  Enterobacter sp. RFL1396
  3g5g-assembly1_A  TM=9.331E-01  e=2.448E-04  Enterobacter sp. RFL1396
  4ia8-assembly1_A  TM=9.208E-01  e=2.314E-04  Enterobacter sp. RFL1396

pLDDT: mean 91.48, std 13.53, range [41.69, 98.81]

Foldseek 3Di:
DDDLLCVLVVLCVVVVHDLVQLCVQLVNDSVVNVCSNVVVDDDDPSSLVSSCRSSVHDVVVSVVVVVVVVVVVCVVVVVVPPPPPD

Radius of gyration: 15.94 Å; Cα contacts (8 Å, |Δi|>4): 66; chains: 1; bounding box: 50×30×27 Å

Secondary structure (DSSP, 8-state):
---HHHHHHHHHHHTT--HHHHHHHHT--HHHHHHHHTTSSPPPHHHHHHHHHHTT--HHHHHHHHHHHHHHHHHHHHHTSSSS--